Protein AF-A0A5D0NTU1-F1 (afdb_monomer_lite)

InterPro domains:
  IPR007712 Toxin-antitoxin system, RelE/ParE toxin family [PF05016] (27-98)
  IPR035093 Toxin-antitoxin system, RelE/ParE toxin domain superfamily [G3DSA:3.30.2310.20] (16-100)
  IPR035093 Toxin-antitoxin system, RelE/ParE toxin domain superfamily [SSF143011] (26-97)

Secondary structure (DSSP, 8-state):
----------PPP------TT-TT-EEEE-HHHHHHHHTTTT-HHHHHHHHHHHHHTTT-SS-TTPEEETTTEEEEEETTEEEEEEEETTEEEEEEEEE---

Structure (mmCIF, N/CA/C/O backbone):
data_AF-A0A5D0NTU1-F1
#
_entry.id   AF-A0A5D0NTU1-F1
#
loop_
_atom_site.group_PDB
_atom_site.id
_atom_site.type_symbol
_atom_site.label_atom_id
_atom_site.label_alt_id
_atom_site.label_comp_id
_atom_site.label_asym_id
_atom_site.label_entity_id
_atom_site.label_seq_id
_atom_site.pdbx_PDB_ins_code
_atom_site.Cartn_x
_atom_site.Cartn_y
_atom_site.Cartn_z
_atom_site.occupancy
_atom_site.B_iso_or_equiv
_atom_site.auth_seq_id
_atom_site.auth_comp_id
_atom_site.auth_asym_id
_atom_site.auth_atom_id
_atom_site.pdbx_PDB_model_num
ATOM 1 N N . MET A 1 1 ? -5.210 -59.548 -5.766 1.00 46.34 1 MET A N 1
ATOM 2 C CA . MET A 1 1 ? -4.359 -58.339 -5.860 1.00 46.34 1 MET A CA 1
ATOM 3 C C . MET A 1 1 ? -5.008 -57.373 -6.840 1.00 46.34 1 MET A C 1
ATOM 5 O O . MET A 1 1 ? -5.362 -57.806 -7.923 1.00 46.34 1 MET A O 1
ATOM 9 N N . GLY A 1 2 ? -5.215 -56.110 -6.463 1.00 44.41 2 GLY A N 1
ATOM 10 C CA . GLY A 1 2 ? -5.829 -55.102 -7.339 1.00 44.41 2 GLY A CA 1
ATOM 11 C C . GLY A 1 2 ? -6.248 -53.870 -6.544 1.00 44.41 2 GLY A C 1
ATOM 12 O O . GLY A 1 2 ? -7.295 -53.858 -5.911 1.00 44.41 2 GLY A O 1
ATOM 13 N N . GLY A 1 3 ? -5.344 -52.895 -6.484 1.00 39.19 3 GLY A N 1
ATOM 14 C CA . GLY A 1 3 ? -5.297 -51.807 -5.515 1.00 39.19 3 GLY A CA 1
ATOM 15 C C . GLY A 1 3 ? -6.455 -50.808 -5.542 1.00 39.19 3 GLY A C 1
ATOM 16 O O . GLY A 1 3 ? -6.941 -50.380 -6.585 1.00 39.19 3 GLY A O 1
ATOM 17 N N . ARG A 1 4 ? -6.799 -50.367 -4.330 1.00 48.78 4 ARG A N 1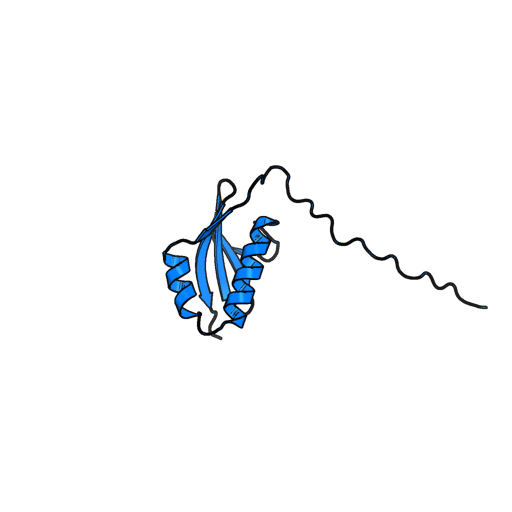
ATOM 18 C CA . ARG A 1 4 ? -7.612 -49.194 -4.010 1.00 48.78 4 ARG A CA 1
ATOM 19 C C . ARG A 1 4 ? -6.986 -47.942 -4.641 1.00 48.78 4 ARG A C 1
ATOM 21 O O . ARG A 1 4 ? -5.846 -47.607 -4.325 1.00 48.78 4 ARG A O 1
ATOM 28 N N . ARG A 1 5 ? -7.738 -47.201 -5.459 1.00 46.41 5 ARG A N 1
ATOM 29 C CA . ARG A 1 5 ? -7.430 -45.799 -5.786 1.00 46.41 5 ARG A CA 1
ATOM 30 C C . ARG A 1 5 ? -8.465 -44.902 -5.122 1.00 46.41 5 ARG A C 1
ATOM 32 O O . ARG A 1 5 ? -9.535 -44.648 -5.658 1.00 46.41 5 ARG A O 1
ATOM 39 N N . ALA A 1 6 ? -8.112 -44.435 -3.927 1.00 45.25 6 ALA A N 1
ATOM 40 C CA . ALA A 1 6 ? -8.736 -43.279 -3.309 1.00 45.25 6 ALA A CA 1
ATOM 41 C C . ALA A 1 6 ? -8.352 -42.043 -4.133 1.00 45.25 6 ALA A C 1
ATOM 43 O O . ALA A 1 6 ? -7.228 -41.541 -4.060 1.00 45.25 6 ALA A O 1
ATOM 44 N N . SER A 1 7 ? -9.277 -41.582 -4.968 1.00 48.22 7 SER A N 1
ATOM 45 C CA . SER A 1 7 ? -9.138 -40.318 -5.679 1.00 48.22 7 SER A CA 1
ATOM 46 C C . SER A 1 7 ? -9.250 -39.183 -4.668 1.00 48.22 7 SER A C 1
ATOM 48 O O . SER A 1 7 ? -10.292 -38.947 -4.063 1.00 48.22 7 SER A O 1
ATOM 50 N N . ARG A 1 8 ? -8.098 -38.547 -4.462 1.00 46.41 8 ARG A N 1
ATOM 51 C CA . ARG A 1 8 ? -7.808 -37.372 -3.639 1.00 46.41 8 ARG A CA 1
ATOM 52 C C . ARG A 1 8 ? -9.016 -36.447 -3.454 1.00 46.41 8 ARG A C 1
ATOM 54 O O . ARG A 1 8 ? -9.519 -35.855 -4.407 1.00 46.41 8 ARG A O 1
ATOM 61 N N . ARG A 1 9 ? -9.396 -36.278 -2.183 1.00 39.84 9 ARG A N 1
ATOM 62 C CA . ARG A 1 9 ? -10.153 -35.135 -1.662 1.00 39.84 9 ARG A CA 1
ATOM 63 C C . ARG A 1 9 ? -9.649 -33.850 -2.323 1.00 39.84 9 ARG A C 1
ATOM 65 O O . ARG A 1 9 ? -8.497 -33.464 -2.134 1.00 39.84 9 ARG A O 1
ATOM 72 N N . ARG A 1 10 ? -10.529 -33.176 -3.061 1.00 41.62 10 ARG A N 1
ATOM 73 C CA . ARG A 1 10 ? -10.411 -31.737 -3.295 1.00 41.62 10 ARG A CA 1
ATOM 74 C C . ARG A 1 10 ? -10.472 -31.077 -1.920 1.00 41.62 10 ARG A C 1
ATOM 76 O O . ARG A 1 10 ? -11.493 -31.166 -1.243 1.00 41.62 10 ARG A O 1
ATOM 83 N N . LEU A 1 11 ? -9.363 -30.486 -1.492 1.00 49.50 11 LEU A N 1
ATOM 84 C CA . LEU A 1 11 ? -9.371 -29.560 -0.369 1.00 49.50 11 LEU A CA 1
ATOM 85 C C . LEU A 1 11 ? -10.260 -28.373 -0.773 1.00 49.50 11 LEU A C 1
ATOM 87 O O . LEU A 1 11 ? -10.121 -27.886 -1.901 1.00 49.50 11 LEU A O 1
ATOM 91 N N . PRO A 1 12 ? -11.201 -27.933 0.074 1.00 42.94 12 PRO A N 1
ATOM 92 C CA . PRO A 1 12 ? -11.972 -26.740 -0.224 1.00 42.94 12 PRO A CA 1
ATOM 93 C C . PRO A 1 12 ? -11.018 -25.546 -0.318 1.00 42.94 12 PRO A C 1
ATOM 95 O O . PRO A 1 12 ? -10.093 -25.413 0.486 1.00 42.94 12 PRO A O 1
ATOM 98 N N . ARG A 1 13 ? -11.243 -24.689 -1.324 1.00 53.50 13 ARG A N 1
ATOM 99 C CA . ARG A 1 13 ? -10.661 -23.344 -1.369 1.00 53.50 13 ARG A CA 1
ATOM 100 C C . ARG A 1 13 ? -10.924 -22.692 -0.016 1.00 53.50 13 ARG A C 1
ATOM 102 O O . ARG A 1 13 ? -12.053 -22.753 0.469 1.00 53.50 13 ARG A O 1
ATOM 109 N N . GLY A 1 14 ? -9.860 -22.166 0.587 1.00 45.75 14 GLY A N 1
ATOM 110 C CA . GLY A 1 14 ? -9.864 -21.610 1.929 1.00 45.75 14 GLY A CA 1
ATOM 111 C C . GLY A 1 14 ? -11.077 -20.722 2.154 1.00 45.75 14 GLY A C 1
ATOM 112 O O . GLY A 1 14 ? -11.281 -19.731 1.460 1.00 45.75 14 GLY A O 1
ATOM 113 N N . VAL A 1 15 ? -11.875 -21.133 3.130 1.00 45.22 15 VAL A N 1
ATOM 114 C CA . VAL A 1 15 ? -12.859 -20.311 3.814 1.00 45.22 15 VAL A CA 1
ATOM 115 C C . VAL A 1 15 ? -12.244 -18.936 4.096 1.00 45.22 15 VAL A C 1
ATOM 117 O O . VAL A 1 15 ? -11.287 -18.821 4.857 1.00 45.22 15 VAL A O 1
ATOM 120 N N . HIS A 1 16 ? -12.749 -17.891 3.439 1.00 51.16 16 HIS A N 1
ATOM 121 C CA . HIS A 1 16 ? -12.462 -16.511 3.818 1.00 51.16 16 HIS A CA 1
ATOM 122 C C . HIS A 1 16 ? -13.179 -16.239 5.139 1.00 51.16 16 HIS A C 1
ATOM 124 O O . HIS A 1 16 ? -14.294 -15.729 5.180 1.00 51.16 16 HIS A O 1
ATOM 130 N N . GLY A 1 17 ? -12.539 -16.638 6.236 1.00 43.69 17 GLY A N 1
ATOM 131 C CA . GLY A 1 17 ? -12.837 -16.131 7.566 1.00 43.69 17 GLY A CA 1
ATOM 132 C C . GLY A 1 17 ? -12.275 -14.721 7.700 1.00 43.69 17 GLY A C 1
ATOM 133 O O . GLY A 1 17 ? -11.362 -14.507 8.488 1.00 43.69 17 GLY A O 1
ATOM 134 N N . GLY A 1 18 ? -12.769 -13.781 6.891 1.00 52.62 18 GLY A N 1
ATOM 135 C CA . GLY A 1 18 ? -12.564 -12.364 7.168 1.00 52.62 18 GLY A CA 1
ATOM 136 C C . GLY A 1 18 ? -13.256 -12.047 8.490 1.00 52.62 18 GLY A C 1
ATOM 137 O O . GLY A 1 18 ? -14.401 -12.458 8.692 1.00 52.62 18 GLY A O 1
ATOM 138 N N . ASP A 1 19 ? -12.562 -11.379 9.413 1.00 51.19 19 ASP A N 1
ATOM 139 C CA . ASP A 1 19 ? -13.168 -10.941 10.670 1.00 51.19 19 ASP A CA 1
ATOM 140 C C . ASP A 1 19 ? -14.389 -10.054 10.341 1.00 51.19 19 ASP A C 1
ATOM 142 O O . ASP A 1 19 ? -14.217 -8.976 9.764 1.00 51.19 19 ASP A O 1
ATOM 146 N N . PRO A 1 20 ? -15.625 -10.453 10.712 1.00 51.69 20 PRO A N 1
ATOM 147 C CA . PRO A 1 20 ? -16.837 -9.684 10.435 1.00 51.69 20 PRO A CA 1
ATOM 148 C C . PRO A 1 20 ? -16.855 -8.289 11.074 1.00 51.69 20 PRO A C 1
ATOM 150 O O . PRO A 1 20 ? -17.805 -7.540 10.836 1.00 51.69 20 PRO A O 1
ATOM 153 N N . ARG A 1 21 ? -15.869 -7.956 11.921 1.00 52.91 21 ARG A N 1
ATOM 154 C CA . ARG A 1 21 ? -15.665 -6.639 12.541 1.00 52.91 21 ARG A CA 1
ATOM 155 C C . ARG A 1 21 ? -14.933 -5.651 11.637 1.00 52.91 21 ARG A C 1
ATOM 157 O O . ARG A 1 21 ? -15.064 -4.451 11.853 1.00 52.91 21 ARG A O 1
ATOM 164 N N . LEU A 1 22 ? -14.236 -6.110 10.598 1.00 54.69 22 LEU A N 1
ATOM 165 C CA . LEU A 1 22 ? -13.628 -5.249 9.580 1.00 54.69 22 LEU A CA 1
ATOM 166 C C . LEU A 1 22 ? -14.649 -4.884 8.490 1.00 54.69 22 LEU A C 1
ATOM 168 O O . LEU A 1 22 ? -14.391 -5.021 7.294 1.00 54.69 22 LEU A O 1
ATOM 172 N N . ARG A 1 23 ? -15.857 -4.460 8.890 1.00 54.34 23 ARG A N 1
ATOM 173 C CA . ARG A 1 23 ? -16.901 -4.036 7.946 1.00 54.34 23 ARG A CA 1
ATOM 174 C C . ARG A 1 23 ? -16.409 -2.778 7.225 1.00 54.34 23 ARG A C 1
ATOM 176 O O . ARG A 1 23 ? -16.516 -1.688 7.764 1.00 54.34 23 ARG A O 1
ATOM 183 N N . GLN A 1 24 ? -15.890 -2.974 6.012 1.00 64.75 24 GLN A N 1
ATOM 184 C CA . GLN A 1 24 ? -15.211 -2.000 5.148 1.00 64.75 24 GLN A CA 1
ATOM 185 C C . GLN A 1 24 ? -13.785 -1.654 5.581 1.00 64.75 24 GLN A C 1
ATOM 187 O O . GLN A 1 24 ? -13.516 -0.546 6.043 1.00 64.75 24 GLN A O 1
ATOM 192 N N . VAL A 1 25 ? -12.846 -2.570 5.332 1.00 77.12 25 VAL A N 1
ATOM 193 C CA . VAL A 1 25 ? -11.457 -2.140 5.158 1.00 77.12 25 VAL A CA 1
ATOM 194 C C . VAL A 1 25 ? -11.395 -1.213 3.944 1.00 77.12 25 VAL A C 1
ATOM 196 O O . VAL A 1 25 ? -11.956 -1.530 2.896 1.00 77.12 25 VAL A O 1
ATOM 199 N N . LYS A 1 26 ? -10.755 -0.053 4.080 1.00 91.38 26 LYS A N 1
ATOM 200 C CA . LYS A 1 26 ? -10.483 0.870 2.968 1.00 91.38 26 LYS A CA 1
ATOM 201 C C . LYS A 1 26 ? -8.987 1.013 2.770 1.00 91.38 26 LYS A C 1
ATOM 203 O O . LYS A 1 26 ? -8.220 0.866 3.715 1.00 91.38 26 LYS A O 1
ATOM 208 N N . ILE A 1 27 ? -8.580 1.332 1.549 1.00 95.69 27 ILE A N 1
ATOM 209 C CA . ILE A 1 27 ? -7.190 1.651 1.236 1.00 95.69 27 ILE A CA 1
ATOM 210 C C . ILE A 1 27 ? -7.095 3.145 0.966 1.00 95.69 27 ILE A C 1
ATOM 212 O O . ILE A 1 27 ? -7.804 3.669 0.107 1.00 95.69 27 ILE A O 1
ATOM 216 N N . GLU A 1 28 ? -6.177 3.811 1.655 1.00 97.06 28 GLU A N 1
ATOM 217 C CA . GLU A 1 28 ? -5.850 5.211 1.418 1.00 97.06 28 GLU A CA 1
ATOM 218 C C . GLU A 1 28 ? -4.369 5.358 1.097 1.00 97.06 28 GLU A C 1
ATOM 220 O O . GLU A 1 28 ? -3.502 4.844 1.800 1.00 97.06 28 GLU A O 1
ATOM 225 N N . TRP A 1 29 ? -4.067 6.080 0.023 1.00 97.25 29 TRP A N 1
ATOM 226 C CA . TRP A 1 29 ? -2.696 6.347 -0.392 1.00 97.25 29 TRP A CA 1
ATOM 227 C C . TRP A 1 29 ? -2.299 7.745 0.045 1.00 97.25 29 TRP A C 1
ATOM 229 O O . TRP A 1 29 ? -2.928 8.720 -0.369 1.00 97.25 29 TRP A O 1
ATOM 239 N N . SER A 1 30 ? -1.221 7.857 0.821 1.00 96.75 30 SER A N 1
ATOM 240 C CA . SER A 1 30 ? -0.643 9.164 1.116 1.00 96.75 30 SER A CA 1
ATOM 241 C C . SER A 1 30 ? -0.159 9.833 -0.175 1.00 96.75 30 SER A C 1
ATOM 243 O O . SER A 1 30 ? 0.225 9.164 -1.140 1.00 96.75 30 SER A O 1
ATOM 245 N N . GLN A 1 31 ? -0.117 11.165 -0.190 1.00 97.19 31 GLN A N 1
ATOM 246 C CA . GLN A 1 31 ? 0.475 11.902 -1.307 1.00 97.19 31 GLN A CA 1
ATOM 247 C C . GLN A 1 31 ? 1.923 11.445 -1.569 1.00 97.19 31 GLN A C 1
ATOM 249 O O . GLN A 1 31 ? 2.304 11.199 -2.713 1.00 97.19 31 GLN A O 1
ATOM 254 N N . HIS A 1 32 ? 2.699 11.219 -0.505 1.00 96.81 32 HIS A N 1
ATOM 255 C CA . HIS A 1 32 ? 4.068 10.715 -0.602 1.00 96.81 32 HIS A CA 1
ATOM 256 C C . HIS A 1 32 ? 4.150 9.311 -1.234 1.00 96.81 32 HIS A C 1
ATOM 258 O O . HIS A 1 32 ? 5.043 9.022 -2.038 1.00 96.81 32 HIS A O 1
ATOM 264 N N . ALA A 1 33 ? 3.200 8.425 -0.925 1.00 96.81 33 ALA A N 1
ATOM 265 C CA . ALA A 1 33 ? 3.115 7.110 -1.550 1.00 96.81 33 ALA A CA 1
ATOM 266 C C . ALA A 1 33 ? 2.847 7.231 -3.055 1.00 96.81 33 ALA A C 1
ATOM 268 O O . ALA A 1 33 ? 3.496 6.555 -3.849 1.00 96.81 33 ALA A O 1
ATOM 269 N N . GLN A 1 34 ? 1.950 8.133 -3.461 1.00 97.06 34 GLN A N 1
ATOM 270 C CA . GLN A 1 34 ? 1.679 8.387 -4.877 1.00 97.06 34 GLN A CA 1
ATOM 271 C C . GLN A 1 34 ? 2.922 8.932 -5.598 1.00 97.06 34 GLN A C 1
ATOM 273 O O . GLN A 1 34 ? 3.269 8.455 -6.678 1.00 97.06 34 GLN A O 1
ATOM 278 N N . GLU A 1 35 ? 3.636 9.886 -4.999 1.00 97.44 35 GLU A N 1
ATOM 279 C CA . GLU A 1 35 ? 4.871 10.463 -5.549 1.00 97.44 35 GLU A CA 1
ATOM 280 C C . GLU A 1 35 ? 5.991 9.430 -5.708 1.00 97.44 35 GLU A C 1
ATOM 282 O O . GLU A 1 35 ? 6.683 9.402 -6.729 1.00 97.44 35 GLU A O 1
ATOM 287 N N . THR A 1 36 ? 6.172 8.558 -4.717 1.00 96.88 36 THR A N 1
ATOM 288 C CA . THR A 1 36 ? 7.181 7.491 -4.779 1.00 96.88 36 THR A CA 1
ATOM 289 C C . THR A 1 36 ? 6.798 6.404 -5.778 1.00 96.88 36 THR A C 1
ATOM 291 O O . THR A 1 36 ? 7.641 5.986 -6.572 1.00 96.88 36 THR A O 1
ATOM 294 N N . MET A 1 37 ? 5.517 6.031 -5.844 1.00 95.38 37 MET A N 1
ATOM 295 C CA . MET A 1 37 ? 5.003 5.064 -6.814 1.00 95.38 37 MET A CA 1
ATOM 296 C C . MET A 1 37 ? 5.134 5.560 -8.263 1.00 95.38 37 MET A C 1
ATOM 298 O O . MET A 1 37 ? 5.489 4.776 -9.145 1.00 95.38 37 MET A O 1
ATOM 302 N N . ARG A 1 38 ? 4.938 6.864 -8.521 1.00 96.12 38 ARG A N 1
ATOM 303 C CA . ARG A 1 38 ? 5.094 7.473 -9.860 1.00 96.12 38 ARG A CA 1
ATOM 304 C C . ARG A 1 38 ? 6.456 7.187 -10.499 1.00 96.12 38 ARG A C 1
ATOM 306 O O . ARG A 1 38 ? 6.529 7.015 -11.713 1.00 96.12 38 ARG A O 1
ATOM 313 N N . ARG A 1 39 ? 7.519 7.059 -9.696 1.00 95.38 39 ARG A N 1
ATOM 314 C CA . ARG A 1 39 ? 8.885 6.755 -10.171 1.00 95.38 39 ARG A CA 1
ATOM 315 C C . ARG A 1 39 ? 8.984 5.400 -10.877 1.00 95.38 39 ARG A C 1
ATOM 317 O O . ARG A 1 39 ? 9.900 5.181 -11.665 1.00 95.38 39 ARG A O 1
ATOM 324 N N . TYR A 1 40 ? 8.042 4.501 -10.610 1.00 95.38 40 TYR A N 1
ATOM 325 C CA . TYR A 1 40 ? 8.044 3.127 -11.096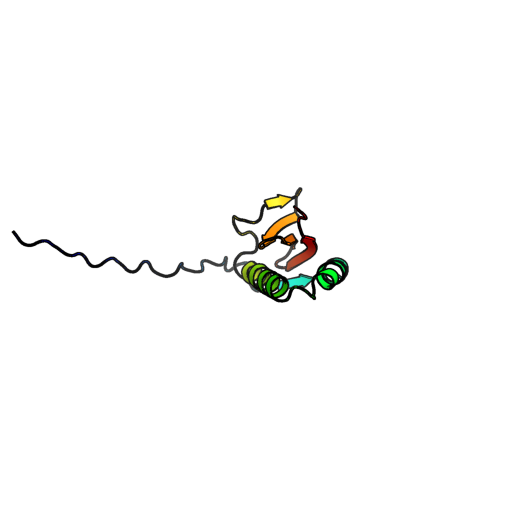 1.00 95.38 40 TYR A CA 1
ATOM 326 C C . TYR A 1 40 ? 6.962 2.846 -12.146 1.00 95.38 40 TYR A C 1
ATOM 328 O O . TYR A 1 40 ? 6.811 1.700 -12.552 1.00 95.38 40 TYR A O 1
ATOM 336 N N . MET A 1 41 ? 6.250 3.871 -12.635 1.00 94.81 41 MET A N 1
ATOM 337 C CA . MET A 1 41 ? 5.181 3.715 -13.637 1.00 94.81 41 MET A CA 1
ATOM 338 C C . MET A 1 41 ? 5.662 3.152 -14.980 1.00 94.81 41 MET A C 1
ATOM 340 O O . MET A 1 41 ? 4.857 2.665 -15.759 1.00 94.81 41 MET A O 1
ATOM 344 N N . HIS A 1 42 ? 6.962 3.173 -15.270 1.00 96.00 42 HIS A N 1
ATOM 345 C CA . HIS A 1 42 ? 7.506 2.499 -16.451 1.00 96.00 42 HIS A CA 1
ATOM 346 C C . HIS A 1 42 ? 7.472 0.959 -16.323 1.00 96.00 42 HIS A C 1
ATOM 348 O O . HIS A 1 42 ? 7.439 0.260 -17.332 1.00 96.00 42 HIS A O 1
ATOM 354 N N . ASP A 1 43 ? 7.445 0.415 -15.101 1.00 96.69 43 ASP A N 1
ATOM 355 C CA . ASP A 1 43 ? 7.382 -1.024 -14.819 1.00 96.69 43 ASP A CA 1
ATOM 356 C C . ASP A 1 43 ? 5.927 -1.446 -14.561 1.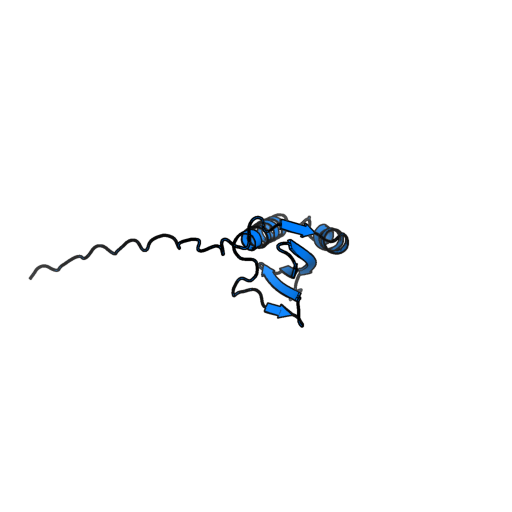00 96.69 43 ASP A C 1
ATOM 358 O O . ASP A 1 43 ? 5.480 -1.618 -13.424 1.00 96.69 43 ASP A O 1
ATOM 362 N N . GLN A 1 44 ? 5.163 -1.592 -15.645 1.00 97.12 44 G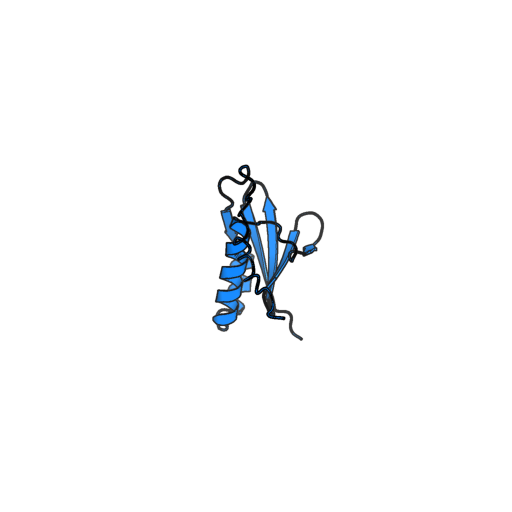LN A N 1
ATOM 363 C CA . GLN A 1 44 ? 3.732 -1.917 -15.591 1.00 97.12 44 GLN A CA 1
ATOM 364 C C . GLN A 1 44 ? 3.451 -3.248 -14.881 1.00 97.12 44 GLN A C 1
ATOM 366 O O . GLN A 1 44 ? 2.489 -3.363 -14.120 1.00 97.12 44 GLN A O 1
ATOM 371 N N . LYS A 1 45 ? 4.325 -4.247 -15.064 1.00 97.25 45 LYS A N 1
ATOM 372 C CA . LYS A 1 45 ? 4.222 -5.538 -14.371 1.00 97.25 45 LYS A CA 1
ATOM 373 C C . LYS A 1 45 ? 4.405 -5.363 -12.863 1.00 97.25 45 LYS A C 1
ATOM 375 O O . LYS A 1 45 ? 3.647 -5.940 -12.084 1.00 97.25 45 LYS A O 1
ATOM 380 N N . GLY A 1 46 ? 5.384 -4.555 -12.459 1.00 95.94 46 GLY A N 1
ATOM 381 C CA . GLY A 1 46 ? 5.595 -4.165 -11.071 1.00 95.94 46 GLY A CA 1
ATOM 382 C C . GLY A 1 46 ? 4.380 -3.464 -10.470 1.00 95.94 46 GLY A C 1
ATOM 383 O O . GLY A 1 46 ? 3.927 -3.847 -9.394 1.00 95.94 46 GLY A O 1
ATOM 384 N N . MET A 1 47 ? 3.811 -2.484 -11.176 1.00 96.81 47 MET A N 1
ATOM 385 C CA . MET A 1 47 ? 2.649 -1.729 -10.690 1.00 96.81 47 MET A CA 1
ATOM 386 C C . MET A 1 47 ? 1.405 -2.605 -10.551 1.00 96.81 47 MET A C 1
ATOM 388 O O . MET A 1 47 ? 0.710 -2.515 -9.540 1.00 96.81 47 MET A O 1
ATOM 392 N N . HIS A 1 48 ? 1.166 -3.513 -11.500 1.00 97.25 48 HIS A N 1
ATOM 393 C CA . HIS A 1 48 ? 0.078 -4.484 -11.394 1.00 97.25 48 HIS A CA 1
ATOM 394 C C . HIS A 1 48 ? 0.252 -5.410 -10.180 1.00 97.25 48 HIS A C 1
ATOM 396 O O . HIS A 1 48 ? -0.708 -5.681 -9.457 1.00 97.25 48 HIS A O 1
ATOM 402 N N . ALA A 1 49 ? 1.480 -5.872 -9.919 1.00 96.62 49 ALA A N 1
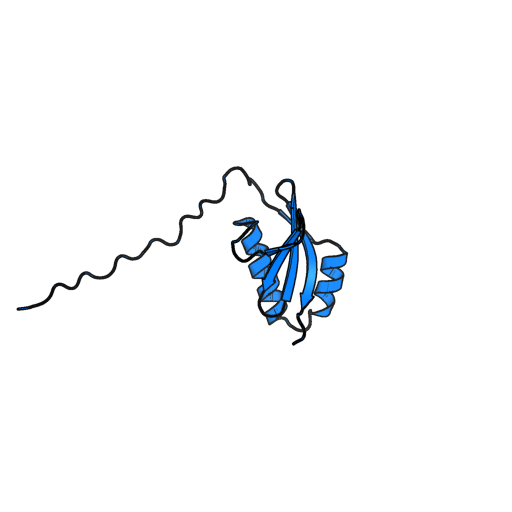ATOM 403 C CA . ALA A 1 49 ? 1.771 -6.703 -8.754 1.00 96.62 49 ALA A CA 1
ATOM 404 C C . ALA A 1 49 ? 1.525 -5.948 -7.436 1.00 96.62 49 ALA A C 1
ATOM 406 O O . ALA A 1 49 ? 0.945 -6.515 -6.513 1.00 96.62 49 ALA A O 1
ATOM 407 N N . ILE A 1 50 ? 1.913 -4.669 -7.358 1.00 96.56 50 ILE A N 1
ATOM 408 C CA . ILE A 1 50 ? 1.629 -3.816 -6.194 1.00 96.56 50 ILE A CA 1
ATOM 409 C C . ILE A 1 50 ? 0.124 -3.639 -6.009 1.00 96.56 50 ILE A C 1
ATOM 411 O O . ILE A 1 50 ? -0.363 -3.840 -4.902 1.00 96.56 50 ILE A O 1
ATOM 415 N N . ALA A 1 51 ? -0.612 -3.295 -7.068 1.00 96.12 51 ALA A N 1
ATOM 416 C CA . ALA A 1 51 ? -2.057 -3.092 -6.990 1.00 96.12 51 ALA A CA 1
ATOM 417 C C . ALA A 1 51 ? -2.790 -4.356 -6.514 1.00 96.12 51 ALA A C 1
ATOM 419 O O . ALA A 1 51 ? -3.662 -4.266 -5.655 1.00 96.12 51 ALA A O 1
ATOM 420 N N . THR A 1 52 ? -2.384 -5.526 -7.017 1.00 96.31 52 THR A N 1
ATOM 421 C CA . THR A 1 52 ? -2.934 -6.824 -6.594 1.00 96.31 52 THR A CA 1
ATOM 422 C C . THR A 1 52 ? -2.68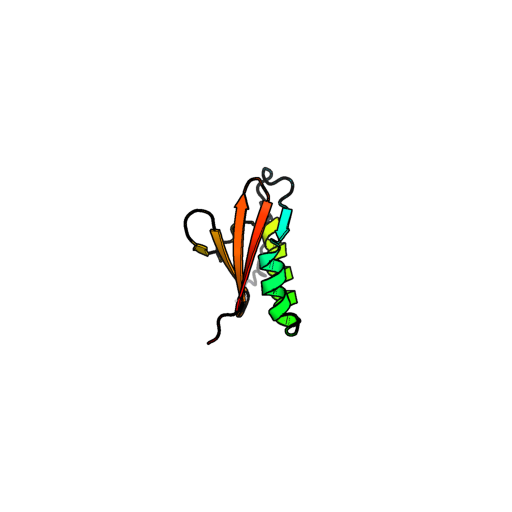0 -7.065 -5.106 1.00 96.31 52 THR A C 1
ATOM 424 O O . THR A 1 52 ? -3.624 -7.257 -4.348 1.00 96.31 52 THR A O 1
ATOM 427 N N . ALA A 1 53 ? -1.420 -6.972 -4.671 1.00 95.19 53 ALA A N 1
ATOM 428 C CA . ALA A 1 53 ? -1.038 -7.241 -3.285 1.00 95.19 53 ALA A CA 1
ATOM 429 C C . ALA A 1 53 ? -1.642 -6.231 -2.293 1.00 95.19 53 ALA A C 1
ATOM 431 O O . ALA A 1 53 ? -2.017 -6.590 -1.183 1.00 95.19 53 ALA A O 1
ATOM 432 N N . VAL A 1 54 ? -1.763 -4.956 -2.681 1.00 95.38 54 VAL A N 1
ATOM 433 C CA . VAL A 1 54 ? -2.453 -3.945 -1.869 1.00 95.38 54 VAL A CA 1
ATOM 434 C C . VAL A 1 54 ? -3.953 -4.236 -1.802 1.00 95.38 54 VAL A C 1
ATOM 436 O O . VAL A 1 54 ? -4.539 -4.068 -0.740 1.00 95.38 54 VAL A O 1
ATOM 439 N N . GLY A 1 55 ? -4.568 -4.717 -2.887 1.00 94.56 55 GLY A N 1
ATOM 440 C CA . GLY A 1 55 ? -5.968 -5.146 -2.898 1.00 94.56 55 GLY A CA 1
ATOM 441 C C . GLY A 1 55 ? -6.257 -6.292 -1.925 1.00 94.56 55 GLY A C 1
ATOM 442 O O . GLY A 1 55 ? -7.260 -6.244 -1.221 1.00 94.56 55 GLY A O 1
ATOM 443 N N . GLU A 1 56 ? -5.350 -7.264 -1.806 1.00 93.44 56 GLU A N 1
ATOM 444 C CA . GLU A 1 56 ? -5.461 -8.383 -0.850 1.00 93.44 56 GLU A CA 1
ATOM 445 C C . GLU A 1 56 ? -5.473 -7.921 0.622 1.00 93.44 56 GLU A C 1
ATOM 447 O O . GLU A 1 56 ? -6.023 -8.607 1.488 1.00 93.44 56 GLU A O 1
ATOM 452 N N . LEU A 1 57 ? -4.949 -6.722 0.920 1.00 92.31 57 LEU A N 1
ATOM 453 C CA . LEU A 1 57 ? -5.026 -6.134 2.263 1.00 92.31 57 LEU A CA 1
ATOM 454 C C . LEU A 1 57 ? -6.458 -5.763 2.677 1.00 92.31 57 LEU A C 1
ATOM 456 O O . LEU A 1 57 ? -6.690 -5.544 3.865 1.00 92.31 57 LEU A O 1
ATOM 460 N N . LEU A 1 58 ? -7.416 -5.689 1.744 1.00 90.88 58 LEU A N 1
ATOM 461 C CA . LEU A 1 58 ? -8.832 -5.487 2.074 1.00 90.88 58 LEU A CA 1
ATOM 462 C C . LEU A 1 58 ? -9.413 -6.688 2.825 1.00 90.88 58 LEU A C 1
ATOM 464 O O . LEU A 1 58 ? -10.184 -6.507 3.765 1.00 90.88 58 LEU A O 1
ATOM 468 N N . ASP A 1 59 ? -9.021 -7.898 2.428 1.00 89.50 59 ASP A N 1
ATOM 469 C CA . ASP A 1 59 ? -9.481 -9.144 3.044 1.00 89.50 59 ASP A CA 1
ATOM 470 C C . ASP A 1 59 ? -8.626 -9.519 4.257 1.00 89.50 59 ASP A C 1
ATOM 472 O O . ASP A 1 59 ? -9.133 -10.013 5.268 1.00 89.50 59 ASP A O 1
ATOM 476 N N . ASN A 1 60 ? -7.317 -9.268 4.172 1.00 89.69 60 ASN A N 1
ATOM 477 C CA . ASN A 1 60 ? -6.366 -9.571 5.231 1.00 89.69 60 ASN A CA 1
ATOM 478 C C . ASN A 1 60 ? -5.371 -8.416 5.430 1.00 89.69 60 ASN A C 1
ATOM 480 O O . ASN A 1 60 ? -4.276 -8.445 4.870 1.00 89.69 60 ASN A O 1
ATOM 484 N N . PRO A 1 61 ? -5.694 -7.412 6.269 1.00 89.62 61 PRO A N 1
ATOM 485 C CA . PRO A 1 61 ? -4.838 -6.239 6.465 1.00 89.62 61 PRO A CA 1
ATOM 486 C C . PRO A 1 61 ? -3.467 -6.537 7.085 1.00 89.62 61 PRO A C 1
ATOM 488 O O . PRO A 1 61 ? -2.571 -5.694 7.051 1.00 89.62 61 PRO A O 1
ATOM 491 N N . ARG A 1 62 ? -3.293 -7.701 7.719 1.00 88.12 62 ARG A N 1
ATOM 492 C CA . ARG A 1 62 ? -2.047 -8.105 8.388 1.00 88.12 62 ARG A CA 1
ATOM 493 C C . ARG A 1 62 ? -1.680 -9.524 7.962 1.00 88.12 62 ARG A C 1
ATOM 495 O O . ARG A 1 62 ? -1.750 -10.442 8.783 1.00 88.12 62 ARG A O 1
ATOM 502 N N . PRO A 1 63 ? -1.332 -9.720 6.682 1.00 85.88 63 PRO A N 1
ATOM 503 C CA . PRO A 1 63 ? -1.027 -11.043 6.196 1.00 85.88 63 PRO A CA 1
ATOM 504 C C . PRO A 1 63 ? 0.327 -11.518 6.753 1.00 85.88 63 PRO A C 1
ATOM 506 O O . PRO A 1 63 ? 1.152 -10.690 7.147 1.00 85.88 63 PRO A O 1
ATOM 509 N N . PRO A 1 64 ? 0.583 -12.836 6.823 1.00 78.88 64 PRO A N 1
ATOM 510 C CA . PRO A 1 64 ? 1.806 -13.382 7.425 1.00 78.88 64 PRO A CA 1
ATOM 511 C C . PRO A 1 64 ? 3.116 -12.858 6.811 1.00 78.88 64 PRO A C 1
ATOM 513 O O . PRO A 1 64 ? 4.145 -12.810 7.481 1.00 78.88 64 PRO A O 1
ATOM 516 N N . GLU A 1 65 ? 3.094 -12.465 5.539 1.00 76.25 65 GLU A N 1
ATOM 517 C CA . GLU A 1 65 ? 4.213 -11.882 4.795 1.00 76.25 65 GLU A CA 1
ATOM 518 C C . GLU A 1 65 ? 4.473 -10.398 5.100 1.00 76.25 65 GLU A C 1
ATOM 520 O O . GLU A 1 65 ? 5.489 -9.847 4.657 1.00 76.25 65 GLU A O 1
ATOM 525 N N . ALA A 1 66 ? 3.576 -9.736 5.834 1.00 82.12 66 ALA A N 1
ATOM 526 C CA . ALA A 1 66 ? 3.777 -8.374 6.293 1.00 82.12 66 ALA A CA 1
ATOM 527 C C . ALA A 1 66 ? 4.694 -8.366 7.519 1.00 82.12 66 ALA A C 1
ATOM 529 O O . ALA A 1 66 ? 4.360 -8.863 8.594 1.00 82.12 66 ALA A O 1
ATOM 530 N N . PHE A 1 67 ? 5.862 -7.749 7.368 1.00 82.56 67 PHE A N 1
ATOM 531 C CA . PHE A 1 67 ? 6.810 -7.609 8.466 1.00 82.56 67 PHE A CA 1
ATOM 532 C C . PHE A 1 67 ? 6.490 -6.357 9.268 1.00 82.56 67 PHE A C 1
ATOM 534 O O . PHE A 1 67 ? 6.464 -5.265 8.699 1.00 82.56 67 PHE A O 1
ATOM 541 N N . ALA A 1 68 ? 6.303 -6.496 10.580 1.00 83.12 68 ALA A N 1
ATOM 542 C CA . ALA A 1 68 ? 6.200 -5.342 11.464 1.00 83.12 68 ALA A CA 1
ATOM 543 C C . ALA A 1 68 ? 7.471 -4.482 11.351 1.00 83.12 68 ALA A C 1
ATOM 545 O O . ALA A 1 68 ? 8.597 -4.965 11.490 1.00 83.12 68 ALA A O 1
ATOM 546 N N . TRP A 1 69 ? 7.272 -3.203 11.067 1.00 76.75 69 TRP A N 1
ATOM 547 C CA . TRP A 1 69 ? 8.290 -2.172 10.979 1.00 76.75 69 TRP A CA 1
ATOM 548 C C . TRP A 1 69 ? 7.971 -1.123 12.045 1.00 76.75 69 TRP A C 1
ATOM 550 O O . TRP A 1 69 ? 7.088 -0.288 11.888 1.00 76.75 69 TRP A O 1
ATOM 560 N N . GLY A 1 70 ? 8.663 -1.177 13.181 1.00 78.62 70 GLY A N 1
ATOM 561 C CA . GLY A 1 70 ? 8.292 -0.355 14.334 1.00 78.62 70 GLY A CA 1
ATOM 562 C C . GLY A 1 70 ? 7.004 -0.848 15.008 1.00 78.62 70 GLY A C 1
ATOM 563 O O . GLY A 1 70 ? 6.742 -2.048 15.045 1.00 78.62 70 GLY A O 1
ATOM 564 N N . LYS A 1 71 ? 6.232 0.067 15.612 1.00 75.88 71 LYS A N 1
ATOM 565 C CA . LYS A 1 71 ? 5.080 -0.294 16.466 1.00 75.88 71 LYS A CA 1
ATOM 566 C C . LYS A 1 71 ? 3.771 -0.487 15.699 1.00 75.88 71 LYS A C 1
ATOM 568 O O . LYS A 1 71 ? 2.945 -1.294 16.112 1.00 75.88 71 LYS A O 1
ATOM 573 N N . THR A 1 72 ? 3.568 0.277 14.631 1.00 83.62 72 THR A N 1
ATOM 574 C CA . THR A 1 72 ? 2.284 0.364 13.911 1.00 83.62 72 THR A CA 1
ATOM 575 C C . THR A 1 72 ? 2.411 0.146 12.415 1.00 83.62 72 THR A C 1
ATOM 577 O O . THR A 1 72 ? 1.398 -0.098 11.756 1.00 83.62 72 THR A O 1
ATOM 580 N N . ASP A 1 73 ? 3.628 0.253 11.883 1.00 89.62 73 ASP A N 1
ATOM 581 C CA . ASP A 1 73 ? 3.858 0.158 10.454 1.00 89.62 73 ASP A CA 1
ATOM 582 C C . ASP A 1 73 ? 4.217 -1.278 10.084 1.00 89.62 73 ASP A C 1
ATOM 584 O O . ASP A 1 73 ? 4.776 -2.052 10.863 1.00 89.62 73 ASP A O 1
ATOM 588 N N . PHE A 1 74 ? 3.865 -1.640 8.866 1.00 93.81 74 PHE A N 1
ATOM 589 C CA . PHE A 1 74 ? 4.068 -2.941 8.272 1.00 93.81 74 PHE A CA 1
ATOM 590 C C . PHE A 1 74 ? 4.727 -2.745 6.918 1.00 93.81 74 PHE A C 1
ATOM 592 O O . PHE A 1 74 ? 4.420 -1.813 6.172 1.00 93.81 74 PHE A O 1
ATOM 599 N N . ARG A 1 75 ? 5.642 -3.646 6.582 1.00 94.19 75 ARG A N 1
ATOM 600 C CA . ARG A 1 75 ? 6.318 -3.666 5.294 1.00 94.19 75 ARG A CA 1
ATOM 601 C C . ARG A 1 75 ? 5.912 -4.914 4.530 1.00 94.19 75 ARG A C 1
ATOM 603 O O . ARG A 1 75 ? 6.313 -6.021 4.890 1.00 94.19 75 ARG A O 1
ATOM 610 N N . LEU A 1 76 ? 5.171 -4.711 3.447 1.00 94.38 76 LEU A N 1
ATOM 611 C CA . LEU A 1 76 ? 4.761 -5.759 2.523 1.00 94.38 76 LEU A CA 1
ATOM 612 C C . LEU A 1 76 ? 5.810 -5.939 1.422 1.00 94.38 76 LEU A C 1
ATOM 614 O O . LEU A 1 76 ? 6.286 -4.970 0.817 1.00 94.38 76 LEU A O 1
ATOM 618 N N . ARG A 1 77 ? 6.178 -7.194 1.156 1.00 93.75 77 ARG A N 1
ATOM 619 C CA . ARG A 1 77 ? 7.118 -7.562 0.094 1.00 93.75 77 ARG A CA 1
ATOM 620 C C . ARG A 1 77 ? 6.354 -7.940 -1.174 1.00 93.75 77 ARG A C 1
ATOM 622 O O . ARG A 1 77 ? 5.680 -8.958 -1.197 1.00 93.75 77 ARG A O 1
ATOM 629 N N . VAL A 1 78 ? 6.567 -7.192 -2.255 1.00 94.12 78 VAL A N 1
ATOM 630 C CA . VAL A 1 78 ? 5.951 -7.451 -3.566 1.00 94.12 78 VAL A CA 1
ATOM 631 C C . VAL A 1 78 ? 7.039 -7.534 -4.635 1.00 94.12 78 VAL A C 1
ATOM 633 O O . VAL A 1 78 ? 7.504 -6.521 -5.149 1.00 94.12 78 VAL A O 1
ATOM 636 N N . GLY A 1 79 ? 7.518 -8.739 -4.953 1.00 93.06 79 GLY A N 1
ATOM 637 C CA . GLY A 1 79 ? 8.617 -8.913 -5.915 1.00 93.06 79 GLY A CA 1
ATOM 638 C C . GLY A 1 79 ? 9.878 -8.132 -5.494 1.00 93.06 79 GLY A C 1
ATOM 639 O O . GLY A 1 79 ? 10.416 -8.430 -4.421 1.00 93.06 79 GLY A O 1
ATOM 640 N N . PRO A 1 80 ? 10.367 -7.143 -6.277 1.00 94.69 80 PRO A N 1
ATOM 641 C CA . PRO A 1 80 ? 11.453 -6.235 -5.882 1.00 94.69 80 PRO A CA 1
ATOM 642 C C . PRO A 1 80 ? 10.975 -4.988 -5.103 1.00 94.69 80 PRO A C 1
ATOM 644 O O . PRO A 1 80 ? 11.801 -4.233 -4.595 1.00 94.69 80 PRO A O 1
ATOM 647 N N . TYR A 1 81 ? 9.664 -4.771 -4.977 1.00 96.00 81 TYR A N 1
ATOM 648 C CA . TYR A 1 81 ? 9.058 -3.612 -4.320 1.00 96.00 81 TYR A CA 1
ATOM 649 C C . TYR A 1 81 ? 8.722 -3.866 -2.858 1.00 96.00 81 TYR A C 1
ATOM 651 O O . TYR A 1 81 ? 8.453 -5.003 -2.456 1.00 96.00 81 TYR A O 1
ATOM 659 N N . ARG A 1 82 ? 8.778 -2.804 -2.052 1.00 95.00 82 ARG A N 1
ATOM 660 C CA . ARG A 1 82 ? 8.468 -2.759 -0.618 1.00 95.00 82 ARG A CA 1
ATOM 661 C C . ARG A 1 82 ? 7.415 -1.677 -0.438 1.00 95.00 82 ARG A C 1
ATOM 663 O O . ARG A 1 82 ? 7.656 -0.525 -0.796 1.00 95.00 82 ARG A O 1
ATOM 670 N N . VAL A 1 83 ? 6.271 -2.069 0.107 1.00 96.00 83 VAL A N 1
ATOM 671 C CA . VAL A 1 83 ? 5.157 -1.168 0.403 1.00 96.00 83 VAL A CA 1
ATOM 672 C C . VAL A 1 83 ? 5.091 -1.006 1.913 1.00 96.00 83 VAL A C 1
ATOM 674 O O . VAL A 1 83 ? 4.892 -1.986 2.631 1.00 96.00 83 VAL A O 1
ATOM 677 N N . LEU A 1 84 ? 5.318 0.212 2.394 1.00 96.00 84 LEU A N 1
ATOM 678 C CA . LEU A 1 84 ? 5.139 0.558 3.799 1.00 96.00 84 LEU A CA 1
ATOM 679 C C . LEU A 1 84 ? 3.692 0.992 4.005 1.00 96.00 84 LEU A C 1
ATOM 681 O O . LEU A 1 84 ? 3.202 1.867 3.284 1.00 96.00 84 LEU A O 1
ATOM 685 N N . TYR A 1 85 ? 3.025 0.401 4.986 1.00 96.19 85 TYR A N 1
ATOM 686 C CA . TYR A 1 85 ? 1.643 0.719 5.299 1.00 96.19 85 TYR A CA 1
ATOM 687 C C . TYR A 1 85 ? 1.360 0.609 6.795 1.00 96.19 85 TYR A C 1
ATOM 689 O O . TYR A 1 85 ? 2.131 0.016 7.540 1.00 96.19 85 TYR A O 1
ATOM 697 N N . ARG A 1 86 ? 0.236 1.163 7.239 1.00 94.75 86 ARG A N 1
ATOM 698 C CA . ARG A 1 86 ? -0.277 1.002 8.607 1.00 94.75 86 ARG A CA 1
ATOM 699 C C . ARG A 1 86 ? -1.766 0.690 8.569 1.00 94.75 86 ARG A C 1
ATOM 701 O O . ARG A 1 86 ? -2.450 1.088 7.628 1.00 94.75 86 ARG A O 1
ATOM 708 N N . VAL A 1 87 ? -2.267 0.020 9.602 1.00 91.69 87 VAL A N 1
ATOM 709 C CA . VAL A 1 87 ? -3.698 -0.286 9.754 1.00 91.69 87 VAL A CA 1
ATOM 710 C C . VAL A 1 87 ? -4.234 0.463 10.970 1.00 91.69 87 VAL A C 1
ATOM 712 O O . VAL A 1 87 ? -3.799 0.171 12.084 1.00 91.69 87 VAL A O 1
ATOM 715 N N . SER A 1 88 ? -5.166 1.398 10.768 1.00 90.25 88 SER A N 1
ATOM 716 C CA . SER A 1 88 ? -5.856 2.134 11.842 1.00 90.25 88 SER A CA 1
ATOM 717 C C . SER A 1 88 ? -7.323 2.298 11.493 1.00 90.25 88 SER A C 1
ATOM 719 O O . SER A 1 88 ? -7.629 2.685 10.371 1.00 90.25 88 SER A O 1
ATOM 721 N N . ASP A 1 89 ? -8.215 2.003 12.438 1.00 88.94 89 ASP A N 1
ATOM 722 C CA . ASP A 1 89 ? -9.658 2.278 12.326 1.00 88.94 89 ASP A CA 1
ATOM 723 C C . ASP A 1 89 ? -10.315 1.704 11.055 1.00 88.94 89 ASP A C 1
ATOM 725 O O . ASP A 1 89 ? -11.181 2.320 10.441 1.00 88.94 89 ASP A O 1
ATOM 729 N N . GLY A 1 90 ? -9.870 0.517 10.623 1.00 87.81 90 GLY A N 1
ATOM 730 C CA . GLY A 1 90 ? -10.350 -0.116 9.388 1.00 87.81 90 GLY A CA 1
ATOM 731 C C . GLY A 1 90 ? -9.779 0.494 8.101 1.00 87.81 90 GLY A C 1
ATOM 732 O O . GLY A 1 90 ? -10.216 0.148 7.012 1.00 87.81 90 GLY A O 1
ATOM 733 N N . ILE A 1 91 ? -8.784 1.373 8.185 1.00 93.25 91 ILE A N 1
ATOM 734 C CA . ILE A 1 91 ? -8.113 1.961 7.024 1.00 93.25 91 ILE A CA 1
ATOM 735 C C . ILE A 1 91 ? -6.681 1.431 6.938 1.00 93.25 91 ILE A C 1
ATOM 737 O O . ILE A 1 91 ? -5.898 1.490 7.891 1.00 93.25 91 ILE A O 1
ATOM 741 N N . VAL A 1 92 ? -6.341 0.919 5.761 1.00 95.25 92 VAL A N 1
ATOM 742 C CA . VAL A 1 92 ? -4.990 0.570 5.335 1.00 95.25 92 VAL A CA 1
ATOM 743 C C . VAL A 1 92 ? -4.388 1.805 4.671 1.00 95.25 92 VAL A C 1
ATOM 745 O O . VAL A 1 92 ? -4.709 2.134 3.530 1.00 95.25 92 VAL A O 1
ATOM 748 N N . TYR A 1 93 ? -3.510 2.502 5.387 1.00 96.88 93 TYR A N 1
ATOM 749 C CA . TYR A 1 93 ? -2.815 3.674 4.861 1.00 96.88 93 TYR A CA 1
ATOM 750 C C . TYR A 1 93 ? -1.509 3.247 4.207 1.00 96.88 93 TYR A C 1
ATOM 752 O O . TYR A 1 93 ? -0.583 2.825 4.902 1.00 96.88 93 TYR A O 1
ATOM 760 N N . ILE A 1 94 ? -1.406 3.399 2.892 1.00 97.62 94 ILE A N 1
ATOM 761 C CA . ILE A 1 94 ? -0.162 3.204 2.156 1.00 97.62 94 ILE A CA 1
ATOM 762 C C . ILE A 1 94 ? 0.685 4.467 2.293 1.00 97.62 94 ILE A C 1
ATOM 764 O O . ILE A 1 94 ? 0.293 5.552 1.859 1.00 97.62 94 ILE A O 1
ATOM 768 N N . ALA A 1 95 ? 1.852 4.327 2.917 1.00 96.88 95 ALA A N 1
ATOM 769 C CA . ALA A 1 95 ? 2.715 5.443 3.281 1.00 96.88 95 ALA A CA 1
ATOM 770 C C . ALA A 1 95 ? 3.841 5.677 2.269 1.00 96.88 95 ALA A C 1
ATOM 772 O O . ALA A 1 95 ? 4.180 6.828 1.998 1.00 96.88 95 ALA A O 1
ATOM 773 N N . HIS A 1 96 ? 4.422 4.608 1.716 1.00 96.38 96 HIS A N 1
ATOM 774 C CA . HIS A 1 96 ? 5.604 4.703 0.862 1.00 96.38 96 HIS A CA 1
ATOM 775 C C . HIS A 1 96 ? 5.788 3.454 -0.011 1.00 96.38 96 HIS A C 1
ATOM 777 O O . HIS A 1 96 ? 5.581 2.331 0.458 1.00 96.38 96 HIS A O 1
ATOM 783 N N . VAL A 1 97 ? 6.247 3.643 -1.253 1.00 96.88 97 VAL A N 1
ATOM 784 C CA . VAL A 1 97 ? 6.656 2.556 -2.154 1.00 96.88 97 VAL A CA 1
ATOM 785 C C . VAL A 1 97 ? 8.132 2.713 -2.499 1.00 96.88 97 VAL A C 1
ATOM 787 O O . VAL A 1 97 ? 8.546 3.732 -3.042 1.00 96.88 97 VAL A O 1
ATOM 790 N N . SER A 1 98 ? 8.921 1.675 -2.242 1.00 95.50 98 SER A N 1
ATOM 791 C CA . SER A 1 98 ? 10.332 1.605 -2.641 1.00 95.50 98 SER A CA 1
ATOM 792 C C . SER A 1 98 ? 10.622 0.336 -3.431 1.00 95.50 98 SER A C 1
ATOM 794 O O . SER A 1 98 ? 9.858 -0.629 -3.401 1.00 95.50 98 SER A O 1
ATOM 796 N N . ARG A 1 99 ? 11.757 0.318 -4.129 1.00 94.06 99 ARG A N 1
ATOM 797 C CA . ARG A 1 99 ? 12.323 -0.872 -4.770 1.00 94.06 99 ARG A CA 1
ATOM 798 C C . ARG A 1 99 ? 13.659 -1.183 -4.112 1.00 94.06 99 ARG A C 1
ATOM 800 O O . ARG A 1 99 ? 14.464 -0.281 -3.904 1.00 94.06 99 ARG A O 1
ATOM 807 N N . THR A 1 100 ? 13.899 -2.446 -3.772 1.00 88.19 100 THR A N 1
ATOM 808 C CA . THR A 1 100 ? 15.234 -2.871 -3.335 1.00 88.19 100 THR A CA 1
ATOM 809 C C . THR A 1 100 ? 16.109 -2.937 -4.580 1.00 88.19 100 THR A C 1
ATOM 811 O O . THR A 1 100 ? 15.822 -3.725 -5.481 1.00 88.19 100 THR A O 1
ATOM 814 N N . VAL A 1 101 ? 17.116 -2.071 -4.665 1.00 67.56 101 VAL A N 1
ATOM 815 C CA . VAL A 1 101 ? 18.207 -2.257 -5.623 1.00 67.56 101 VAL A CA 1
ATOM 816 C C . VAL A 1 101 ? 19.099 -3.358 -5.058 1.00 67.56 101 VAL A C 1
ATOM 818 O O . VAL A 1 101 ? 19.470 -3.309 -3.885 1.00 67.56 101 VAL A O 1
ATOM 821 N N . SER A 1 102 ? 19.291 -4.417 -5.840 1.00 50.72 102 SER A N 1
ATOM 822 C CA . SER A 1 102 ? 20.338 -5.409 -5.584 1.00 50.72 102 SER A CA 1
ATOM 823 C C . SER A 1 102 ? 21.684 -4.849 -6.006 1.00 50.72 102 SER A C 1
ATOM 825 O O . SER A 1 102 ? 21.685 -4.026 -6.949 1.00 50.72 102 SER A O 1
#

Organism: NCBI:txid392828

pLDDT: mean 81.46, std 19.82, range [39.19, 97.62]

Foldseek 3Di:
DDDDDPDDDDDPDDDLPQPPVLPDQEEAEDPQAVVQVVVCVVVVVQVVQVVVVSVVCRSPVCDPQWPDDPDFWTWHDRPQKIWIWGDDPSYTYTYHIDGDDD

Radius of gyration: 18.33 Å; chains: 1; bounding box: 37×70×33 Å

Sequence (102 aa):
MGGRRASRRRLPRGVHGGDPRLRQVKIEWSQHAQETMRRYMHDQKGMHAIATAVGELLDNPRPPEAFAWGKTDFRLRVGPYRVLYRVSDGIVYIAHVSRTVS